Protein AF-G2G8T8-F1 (afdb_monomer)

Nearest PDB structures (foldseek):
  7z6s-assembly1_E  TM=6.281E-01  e=3.616E-01  Homo sapiens
  7z5h-assembly3_C  TM=6.278E-01  e=3.868E-01  Homo sapiens
  7p00-assembly1_A  TM=4.984E-01  e=3.868E-01  Homo sapiens
  6wpw-assembly1_C  TM=4.122E-01  e=1.702E+00  Ho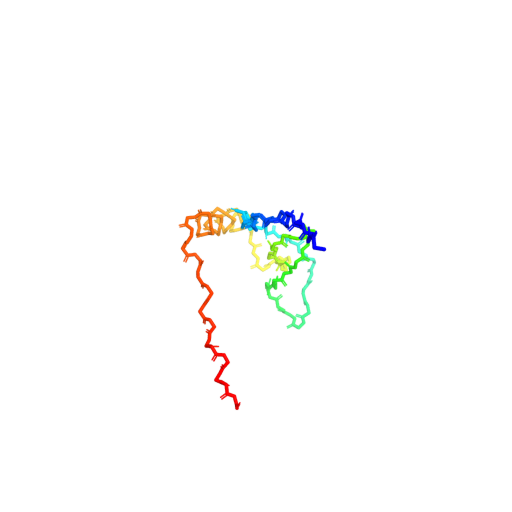mo sapiens

Organism: NCBI:txid700597

Mean predicted aligned error: 10.53 Å

Secondary structure (DSSP, 8-state):
------------------EEEEES--GGG-SEEEEEETTEEEEEEETTSS-HHHHHHHHHHHHHHHHTT-----PPP----

Sequence (81 aa):
MTQDASGESAERRVPTQVDLEFVPALPDGRAVAPAEKDGRFVWLVAKGAMTEECRSEMQEYMTHIVSTGMWTQNWPSPQLC
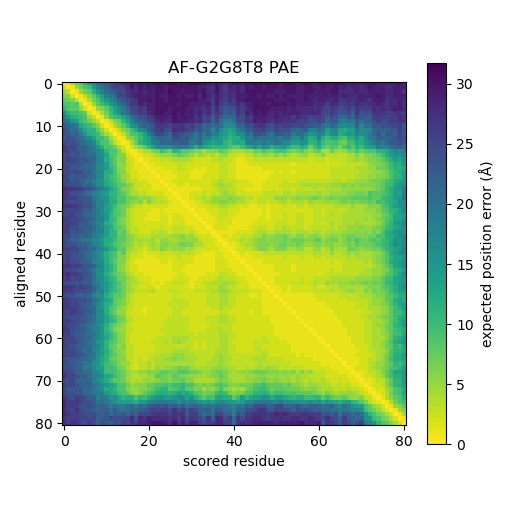
Radius of gyration: 18.11 Å; Cα contacts (8 Å, |Δi|>4): 79; chains: 1; bounding box: 29×39×61 Å

Foldseek 3Di:
DDDDPPPPPPPPPQPLFEAEAEDQADPPRDQWDWDADPNHIYIYGHPPSDDPVRNVVCRVVVSVCSNVVVDDDDDDDPPDD

Structure (mmCIF, N/CA/C/O backbone):
data_AF-G2G8T8-F1
#
_entry.id   AF-G2G8T8-F1
#
loop_
_atom_site.group_PDB
_atom_site.id
_atom_site.type_symbol
_atom_site.label_atom_id
_atom_site.label_alt_id
_atom_site.label_comp_id
_atom_site.label_asym_id
_atom_site.label_entity_id
_atom_site.label_seq_id
_atom_site.pdbx_PDB_ins_code
_atom_site.Cartn_x
_atom_site.Cartn_y
_atom_site.Cartn_z
_atom_site.occupancy
_atom_site.B_iso_or_equiv
_atom_site.auth_seq_id
_atom_site.auth_comp_id
_atom_site.auth_asym_id
_atom_site.auth_atom_id
_atom_site.pdbx_PDB_model_num
ATOM 1 N N . MET A 1 1 ? 2.190 -18.900 -48.736 1.00 35.44 1 MET A N 1
ATOM 2 C CA . MET A 1 1 ? 3.400 -18.111 -48.428 1.00 35.44 1 MET A CA 1
ATOM 3 C C . MET A 1 1 ? 2.954 -16.660 -48.368 1.00 35.44 1 MET A C 1
ATOM 5 O O . MET A 1 1 ? 2.494 -16.187 -49.390 1.00 35.44 1 MET A O 1
ATOM 9 N N . THR A 1 2 ? 2.903 -15.923 -47.267 1.00 37.38 2 THR A N 1
ATOM 10 C CA . THR A 1 2 ? 3.219 -16.140 -45.850 1.00 37.38 2 THR A CA 1
ATOM 11 C C . THR A 1 2 ? 2.411 -15.064 -45.107 1.00 37.38 2 THR A C 1
ATOM 13 O O . THR A 1 2 ? 2.274 -13.956 -45.617 1.00 37.38 2 THR A O 1
ATOM 16 N N . GLN A 1 3 ? 1.791 -15.420 -43.980 1.00 36.81 3 GLN A N 1
ATOM 17 C CA . GLN A 1 3 ? 1.147 -14.474 -43.065 1.00 36.81 3 GLN A CA 1
ATOM 18 C C . GLN A 1 3 ? 2.228 -13.597 -42.433 1.00 36.81 3 GLN A C 1
ATOM 20 O O . GLN A 1 3 ? 3.137 -14.153 -41.827 1.00 36.81 3 GLN A O 1
ATOM 25 N N . ASP A 1 4 ? 2.093 -12.274 -42.497 1.00 36.22 4 ASP A N 1
ATOM 26 C CA . ASP A 1 4 ? 2.756 -11.397 -41.532 1.00 36.22 4 ASP A CA 1
ATOM 27 C C . ASP A 1 4 ? 1.715 -10.955 -40.510 1.00 36.22 4 ASP A C 1
ATOM 29 O O . ASP A 1 4 ? 0.961 -9.996 -40.677 1.00 36.22 4 ASP A O 1
ATOM 33 N N . ALA A 1 5 ? 1.640 -11.765 -39.455 1.00 42.59 5 ALA A N 1
ATOM 34 C CA . ALA A 1 5 ? 1.079 -11.377 -38.182 1.00 42.59 5 ALA A CA 1
ATOM 35 C C . ALA A 1 5 ? 2.034 -10.351 -37.564 1.00 42.59 5 ALA A C 1
ATOM 37 O O . ALA A 1 5 ? 2.998 -10.705 -36.886 1.00 42.59 5 ALA A O 1
ATOM 38 N N . SER A 1 6 ? 1.761 -9.074 -37.815 1.00 41.56 6 SER A N 1
ATOM 39 C CA . SER A 1 6 ? 2.309 -7.964 -37.043 1.00 41.56 6 SER A CA 1
ATOM 40 C C . SER A 1 6 ? 1.746 -8.067 -35.629 1.00 41.56 6 SER A C 1
ATOM 42 O O . SER A 1 6 ? 0.736 -7.453 -35.297 1.00 41.56 6 SER A O 1
ATOM 44 N N . GLY A 1 7 ? 2.352 -8.932 -34.817 1.00 40.16 7 GLY A N 1
ATOM 45 C CA . GLY A 1 7 ? 2.103 -8.989 -33.391 1.00 40.16 7 GLY A CA 1
ATOM 46 C C . GLY A 1 7 ? 2.475 -7.638 -32.808 1.00 40.16 7 GLY A C 1
ATOM 47 O O . GLY A 1 7 ? 3.659 -7.333 -32.666 1.00 40.16 7 GLY A O 1
ATOM 48 N N . GLU A 1 8 ? 1.463 -6.829 -32.500 1.00 38.53 8 GLU A N 1
ATOM 49 C CA . GLU A 1 8 ? 1.589 -5.730 -31.556 1.00 38.53 8 GLU A CA 1
ATOM 50 C C . GLU A 1 8 ? 2.208 -6.318 -30.291 1.00 38.53 8 GLU A C 1
ATOM 52 O O . GLU A 1 8 ? 1.555 -6.982 -29.484 1.00 38.53 8 GLU A O 1
ATOM 57 N N . SER A 1 9 ? 3.517 -6.125 -30.151 1.00 43.03 9 SER A N 1
ATOM 58 C CA . SER A 1 9 ? 4.184 -6.264 -28.874 1.00 43.03 9 SER A CA 1
ATOM 59 C C . SER A 1 9 ? 3.606 -5.145 -28.035 1.00 43.03 9 SER A C 1
ATOM 61 O O . SER A 1 9 ? 4.071 -4.013 -28.113 1.00 43.03 9 SER A O 1
ATOM 63 N N . ALA A 1 10 ? 2.520 -5.447 -27.323 1.00 47.31 10 ALA A N 1
ATOM 64 C CA . ALA A 1 10 ? 1.993 -4.579 -26.298 1.00 47.31 10 ALA A CA 1
ATOM 65 C C . ALA A 1 10 ? 3.173 -4.287 -25.376 1.00 47.31 10 ALA A C 1
ATOM 67 O O . ALA A 1 10 ? 3.611 -5.169 -24.632 1.00 47.31 10 ALA A O 1
ATOM 68 N N . GLU A 1 11 ? 3.749 -3.087 -25.499 1.00 40.97 11 GLU A N 1
ATOM 69 C CA . GLU A 1 11 ? 4.675 -2.553 -24.517 1.00 40.97 11 GLU A CA 1
ATOM 70 C C . GLU A 1 11 ? 4.015 -2.818 -23.179 1.00 40.97 11 GLU A C 1
ATOM 72 O O . GLU A 1 11 ? 2.930 -2.307 -22.888 1.00 40.97 11 GLU A O 1
ATOM 77 N N . ARG A 1 12 ? 4.617 -3.727 -22.415 1.00 50.75 12 ARG A N 1
ATOM 78 C CA . ARG A 1 12 ? 4.132 -4.117 -21.106 1.00 50.75 12 ARG A CA 1
ATOM 79 C C . ARG A 1 12 ? 4.298 -2.863 -20.261 1.00 50.75 12 ARG A C 1
ATOM 81 O O . ARG A 1 12 ? 5.375 -2.644 -19.717 1.00 50.75 12 ARG A O 1
ATOM 88 N N . ARG A 1 13 ? 3.288 -1.981 -20.260 1.00 50.59 13 ARG A N 1
ATOM 89 C CA . ARG A 1 13 ? 3.277 -0.757 -19.460 1.00 50.59 13 ARG A CA 1
ATOM 90 C C . ARG A 1 13 ? 3.484 -1.221 -18.041 1.00 50.59 13 ARG A C 1
ATOM 92 O O . ARG A 1 13 ? 2.581 -1.800 -17.444 1.00 50.59 13 ARG A O 1
ATOM 99 N N . VAL A 1 14 ? 4.700 -1.037 -17.548 1.00 57.25 14 VAL A N 1
ATOM 100 C CA . VAL A 1 14 ? 5.017 -1.311 -16.159 1.00 57.25 14 VAL A CA 1
ATOM 101 C C . VAL A 1 14 ? 4.092 -0.385 -15.378 1.00 57.25 14 VAL A C 1
ATOM 103 O O . VAL A 1 14 ? 4.160 0.829 -15.608 1.00 57.25 14 VAL A O 1
ATOM 106 N N . PRO A 1 15 ? 3.165 -0.908 -14.556 1.00 56.56 15 PRO A N 1
ATOM 107 C CA . PRO A 1 15 ? 2.297 -0.041 -13.786 1.00 56.56 15 PRO A CA 1
ATOM 108 C C . PRO A 1 15 ? 3.199 0.835 -12.919 1.00 56.56 15 PRO A C 1
ATOM 110 O O . PRO A 1 15 ? 3.909 0.356 -12.043 1.00 56.56 15 PRO A O 1
ATOM 113 N N . THR A 1 16 ? 3.230 2.127 -13.238 1.00 68.31 16 THR A N 1
ATOM 114 C CA . THR A 1 16 ? 4.139 3.117 -12.639 1.00 68.31 16 THR A CA 1
ATOM 115 C C . THR A 1 16 ? 3.692 3.520 -11.231 1.00 68.31 16 THR A C 1
ATOM 117 O O . THR A 1 16 ? 4.310 4.369 -10.598 1.00 68.31 16 THR A O 1
ATOM 120 N N . GLN A 1 17 ? 2.598 2.924 -10.753 1.00 72.62 17 GLN A N 1
ATOM 121 C CA . GLN A 1 17 ? 1.914 3.252 -9.518 1.00 72.62 17 GLN A CA 1
ATOM 122 C C . GLN A 1 17 ? 1.626 1.968 -8.738 1.00 72.62 17 GLN A C 1
ATOM 124 O O . GLN A 1 17 ? 1.162 0.974 -9.299 1.00 72.62 17 GLN A O 1
ATOM 129 N N . VAL A 1 18 ? 1.916 2.012 -7.441 1.00 84.62 18 VAL A N 1
ATOM 130 C CA . VAL A 1 18 ? 1.614 0.954 -6.472 1.00 84.62 18 VAL A CA 1
ATOM 131 C C . VAL A 1 18 ? 0.462 1.447 -5.625 1.00 84.62 18 VAL A C 1
ATOM 133 O O . VAL A 1 18 ? 0.634 2.468 -4.986 1.00 84.62 18 VAL A O 1
ATOM 136 N N . ASP A 1 19 ? -0.675 0.764 -5.577 1.00 90.88 19 ASP A N 1
ATOM 137 C CA . ASP A 1 19 ? -1.805 1.230 -4.762 1.00 90.88 19 ASP A CA 1
ATOM 138 C C . ASP A 1 19 ? -1.776 0.602 -3.356 1.00 90.88 19 ASP A C 1
ATOM 140 O O . ASP A 1 19 ? -1.425 -0.569 -3.198 1.00 90.88 19 ASP A O 1
ATOM 144 N N . LEU A 1 20 ? -2.154 1.365 -2.326 1.00 94.12 20 LEU A N 1
ATOM 145 C CA . LEU A 1 20 ? -2.358 0.870 -0.958 1.00 94.12 20 LEU A CA 1
ATOM 146 C C . LEU A 1 20 ? -3.835 1.006 -0.560 1.00 94.12 20 LEU A C 1
ATOM 148 O O . LEU A 1 20 ? -4.363 2.115 -0.472 1.00 94.12 20 LEU A O 1
ATOM 152 N N . GLU A 1 21 ? -4.497 -0.111 -0.254 1.00 95.00 21 GLU A N 1
ATOM 153 C CA . GLU A 1 21 ? -5.916 -0.144 0.128 1.00 95.00 21 GLU A CA 1
ATOM 154 C C . GLU A 1 21 ? -6.108 -0.714 1.541 1.00 95.00 21 GLU A C 1
ATOM 156 O O . GLU A 1 21 ? -5.610 -1.791 1.872 1.00 95.00 21 GLU A O 1
ATOM 161 N N . PHE A 1 22 ? -6.891 -0.024 2.378 1.00 96.62 22 PHE A N 1
ATOM 162 C CA . PHE A 1 22 ? -7.285 -0.553 3.684 1.00 96.62 22 PHE A CA 1
ATOM 163 C C . PHE A 1 22 ? -8.416 -1.576 3.562 1.00 96.62 22 PHE A C 1
ATOM 165 O O . PHE A 1 22 ? -9.479 -1.283 3.014 1.00 96.62 22 PHE A O 1
ATOM 172 N N . VAL A 1 23 ? -8.237 -2.738 4.186 1.00 96.75 23 VAL A N 1
ATOM 173 C CA . VAL A 1 23 ? -9.248 -3.797 4.305 1.00 96.75 23 VAL A CA 1
ATOM 174 C C . VAL A 1 23 ? -9.560 -4.084 5.776 1.00 96.75 23 VAL A C 1
ATOM 176 O O . VAL A 1 23 ? -8.693 -3.892 6.628 1.00 96.75 23 VAL A O 1
ATOM 179 N N . PRO A 1 24 ? -10.780 -4.533 6.132 1.00 97.06 24 PRO A N 1
ATOM 180 C CA . PRO A 1 24 ? -11.142 -4.762 7.534 1.00 97.06 24 PRO A CA 1
ATOM 181 C C . PRO A 1 24 ? -10.195 -5.715 8.273 1.00 97.06 24 PRO A C 1
ATOM 183 O O . PRO A 1 24 ? -9.837 -5.445 9.414 1.00 97.06 24 PRO A O 1
ATOM 186 N N . AL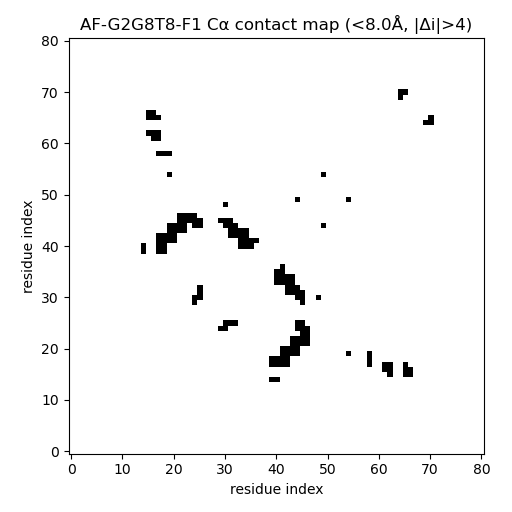A A 1 25 ? -9.782 -6.799 7.616 1.00 96.69 25 ALA A N 1
ATOM 187 C CA . ALA A 1 25 ? -8.826 -7.776 8.124 1.00 96.69 25 ALA A CA 1
ATOM 188 C C . ALA A 1 25 ? -8.216 -8.566 6.956 1.00 96.69 25 ALA A C 1
ATOM 190 O O . ALA A 1 25 ? -8.779 -8.590 5.859 1.00 96.69 25 ALA A O 1
ATOM 191 N N . LEU A 1 26 ? -7.096 -9.242 7.211 1.00 96.69 26 LEU A N 1
ATOM 192 C CA . LEU A 1 26 ? -6.482 -10.199 6.293 1.00 96.69 26 LEU A CA 1
ATOM 193 C C . LEU A 1 26 ? -6.447 -11.602 6.919 1.00 96.69 26 LEU A C 1
ATOM 195 O O . LEU A 1 26 ? -6.448 -11.724 8.149 1.00 96.69 26 LEU A O 1
ATOM 199 N N . PRO A 1 27 ? -6.387 -12.664 6.095 1.00 94.06 27 PRO A N 1
ATOM 200 C CA . PRO A 1 27 ? -6.239 -14.026 6.590 1.00 94.06 27 PRO A CA 1
ATOM 201 C C . PRO A 1 27 ? -4.987 -14.194 7.455 1.00 94.06 27 PRO A C 1
ATOM 203 O O . PRO A 1 27 ? -3.959 -13.546 7.230 1.00 94.06 27 PRO A O 1
ATOM 206 N N . ASP A 1 28 ? -5.080 -15.099 8.428 1.00 94.44 28 ASP A N 1
ATOM 207 C CA . ASP A 1 28 ? -3.977 -15.492 9.314 1.00 94.44 28 ASP A CA 1
ATOM 208 C C . ASP A 1 28 ? -3.436 -14.352 10.195 1.00 94.44 28 ASP A C 1
ATOM 210 O O . ASP A 1 28 ? -2.307 -14.409 10.675 1.00 94.44 28 ASP A O 1
ATOM 214 N N . GLY A 1 29 ? -4.225 -13.289 10.397 1.00 93.06 29 GLY A N 1
ATOM 215 C CA . GLY A 1 29 ? -3.818 -12.137 11.207 1.00 93.06 29 GLY A CA 1
ATOM 216 C C . GLY A 1 29 ? -2.721 -11.285 10.562 1.00 93.06 29 GLY A C 1
ATOM 217 O O . GLY A 1 29 ? -2.038 -10.534 11.257 1.00 93.06 29 GLY A O 1
ATOM 218 N N . ARG A 1 30 ? -2.527 -11.394 9.242 1.00 96.44 30 ARG A N 1
ATOM 219 C CA . ARG A 1 30 ? -1.535 -10.594 8.515 1.00 96.44 30 ARG A CA 1
ATOM 220 C C . ARG A 1 30 ? -1.857 -9.100 8.580 1.00 96.44 30 ARG A C 1
ATOM 222 O O . ARG A 1 30 ? -3.009 -8.688 8.492 1.00 96.44 30 ARG A O 1
ATOM 229 N N . ALA A 1 31 ? -0.809 -8.286 8.668 1.00 95.88 31 ALA A N 1
ATOM 230 C CA . ALA A 1 31 ? -0.922 -6.830 8.606 1.00 95.88 31 ALA A CA 1
ATOM 231 C C . ALA A 1 31 ? -1.045 -6.318 7.162 1.00 95.88 31 ALA A C 1
ATOM 233 O O . ALA A 1 31 ? -1.784 -5.371 6.904 1.00 95.88 31 ALA A O 1
ATOM 234 N N . VAL A 1 32 ? -0.328 -6.953 6.227 1.00 95.56 32 VAL A N 1
ATOM 235 C CA . VAL A 1 32 ? -0.251 -6.553 4.818 1.00 95.56 32 VAL A CA 1
ATOM 236 C C . VAL A 1 32 ? -0.226 -7.795 3.919 1.00 95.56 32 VAL A C 1
ATOM 238 O O . VAL A 1 32 ? 0.384 -8.806 4.276 1.00 95.56 32 VAL A O 1
ATOM 241 N N . ALA A 1 33 ? -0.874 -7.732 2.755 1.00 95.25 33 ALA A N 1
ATOM 242 C CA . ALA A 1 33 ? -0.812 -8.770 1.727 1.00 95.25 33 ALA A CA 1
ATOM 243 C C . ALA A 1 33 ? -0.835 -8.163 0.312 1.00 95.25 33 ALA A C 1
ATOM 245 O O . ALA A 1 33 ? -1.565 -7.199 0.084 1.00 95.25 33 ALA A O 1
ATOM 246 N N . PRO A 1 34 ? -0.071 -8.715 -0.646 1.00 92.56 34 PRO A N 1
ATOM 247 C CA . PRO A 1 34 ? -0.140 -8.279 -2.034 1.00 92.56 34 PRO A CA 1
ATOM 248 C C . PRO A 1 34 ? -1.381 -8.859 -2.725 1.00 92.56 34 PRO A C 1
ATOM 250 O O . PRO A 1 34 ? -1.755 -10.008 -2.482 1.00 92.56 34 PRO A O 1
ATOM 253 N N . ALA A 1 35 ? -1.983 -8.084 -3.621 1.00 92.50 35 ALA A N 1
ATOM 254 C CA . ALA A 1 35 ? -3.078 -8.504 -4.483 1.00 92.50 35 ALA A CA 1
ATOM 255 C C . ALA A 1 35 ? -2.932 -7.899 -5.884 1.00 92.50 35 ALA A C 1
ATOM 257 O O . ALA A 1 35 ? -2.337 -6.837 -6.059 1.00 92.50 35 ALA A O 1
ATOM 258 N N . GLU A 1 36 ? -3.503 -8.573 -6.879 1.00 89.62 36 GLU A N 1
ATOM 259 C CA . GLU A 1 36 ? -3.686 -8.012 -8.215 1.00 89.62 36 GLU A CA 1
ATOM 260 C C . GLU A 1 36 ? -5.154 -7.624 -8.398 1.00 89.62 36 GLU A C 1
ATOM 262 O O . GLU A 1 36 ? -6.055 -8.415 -8.109 1.00 89.62 36 GLU A O 1
ATOM 267 N N . LYS A 1 37 ? -5.398 -6.396 -8.855 1.00 85.62 37 LYS A N 1
ATOM 268 C CA . LYS A 1 37 ? -6.739 -5.845 -9.067 1.00 85.62 37 LYS A CA 1
ATOM 269 C C . LYS A 1 37 ? -6.745 -5.039 -10.356 1.00 85.62 37 LYS A C 1
ATOM 271 O O . LYS A 1 37 ? -6.004 -4.067 -10.484 1.00 85.62 37 LYS A O 1
ATOM 276 N N . ASP A 1 38 ? -7.556 -5.460 -11.323 1.00 85.50 38 ASP A N 1
ATOM 277 C CA . ASP A 1 38 ? -7.660 -4.830 -12.648 1.00 85.50 38 ASP A CA 1
ATOM 278 C C . ASP A 1 38 ? -6.296 -4.663 -13.353 1.00 85.50 38 ASP A C 1
ATOM 280 O O . ASP A 1 38 ? -6.000 -3.616 -13.927 1.00 85.50 38 ASP A O 1
ATOM 284 N N . GLY A 1 39 ? -5.425 -5.675 -13.253 1.00 80.94 39 GLY A N 1
ATOM 285 C CA . GLY A 1 39 ? -4.076 -5.648 -13.834 1.00 80.94 39 GLY A CA 1
ATOM 286 C C . GLY A 1 39 ? -3.078 -4.734 -13.108 1.00 80.94 39 GLY A C 1
ATOM 287 O O . GLY A 1 39 ? -1.998 -4.467 -13.635 1.00 80.94 39 GLY A O 1
ATOM 288 N N . ARG A 1 40 ? -3.422 -4.234 -11.913 1.00 79.75 40 ARG A N 1
ATOM 289 C CA . ARG A 1 40 ? -2.546 -3.424 -11.054 1.00 79.75 40 ARG A CA 1
ATOM 290 C C . ARG A 1 40 ? -2.139 -4.191 -9.809 1.00 79.75 40 ARG A C 1
ATOM 292 O O . ARG A 1 40 ? -2.909 -4.989 -9.279 1.00 79.75 40 ARG A O 1
ATOM 299 N N . PHE A 1 41 ? -0.944 -3.891 -9.316 1.00 85.12 41 PHE A N 1
ATOM 300 C CA . PHE A 1 41 ? -0.449 -4.408 -8.049 1.00 85.12 41 PHE A CA 1
ATOM 301 C C . PHE A 1 41 ? -0.903 -3.512 -6.890 1.00 85.12 41 PHE A C 1
ATOM 303 O O . PHE A 1 41 ? -0.643 -2.307 -6.891 1.00 85.12 41 PHE A O 1
ATOM 310 N N . VAL A 1 42 ? -1.570 -4.112 -5.905 1.00 92.19 42 VAL A N 1
ATOM 311 C CA . VAL A 1 42 ? -2.155 -3.427 -4.750 1.00 92.19 42 VAL A CA 1
ATOM 312 C C . VAL A 1 42 ? -1.669 -4.082 -3.461 1.00 92.19 42 VAL A C 1
ATOM 314 O O . VAL A 1 42 ? -1.759 -5.298 -3.290 1.00 92.19 42 VAL A O 1
ATOM 317 N N . TRP A 1 43 ? -1.198 -3.277 -2.516 1.00 93.62 43 TRP A N 1
ATOM 318 C CA . TRP A 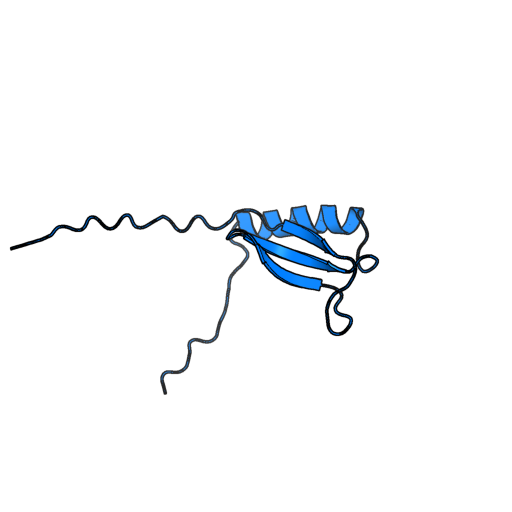1 43 ? -0.972 -3.703 -1.141 1.00 93.62 43 TRP A CA 1
ATOM 319 C C . TRP A 1 43 ? -2.259 -3.546 -0.335 1.00 93.62 43 TRP A C 1
ATOM 321 O O . TRP A 1 43 ? -2.725 -2.436 -0.085 1.00 93.62 43 TRP A O 1
ATOM 331 N N . LEU A 1 44 ? -2.825 -4.666 0.104 1.00 96.06 44 LEU A N 1
ATOM 332 C CA . LEU A 1 44 ? -3.931 -4.682 1.052 1.00 96.06 44 LEU A CA 1
ATOM 333 C C . LEU A 1 44 ? -3.371 -4.536 2.463 1.00 96.06 44 LEU A C 1
ATOM 335 O O . LEU A 1 44 ? -2.490 -5.302 2.852 1.00 96.06 44 LEU A O 1
ATOM 339 N N . VAL A 1 45 ? -3.897 -3.591 3.236 1.00 96.88 45 VAL A N 1
ATOM 340 C CA . VAL A 1 45 ? -3.455 -3.301 4.605 1.00 96.88 45 VAL A CA 1
ATOM 341 C C . VAL A 1 45 ? -4.620 -3.504 5.565 1.00 96.88 45 VAL A C 1
ATOM 343 O O . VAL A 1 45 ? -5.683 -2.907 5.399 1.00 96.88 45 VAL A O 1
ATOM 346 N N . ALA A 1 46 ? -4.444 -4.343 6.583 1.00 97.50 46 ALA A N 1
ATOM 347 C CA . ALA A 1 46 ? -5.461 -4.537 7.609 1.00 97.50 46 ALA A CA 1
ATOM 348 C C . A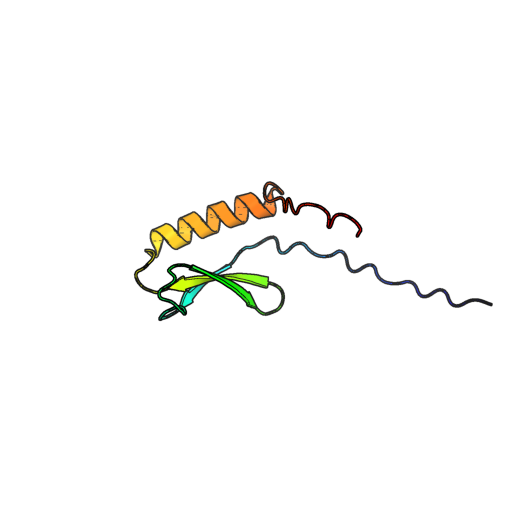LA A 1 46 ? -5.700 -3.229 8.388 1.00 97.50 46 ALA A C 1
ATOM 350 O O . ALA A 1 46 ? -4.757 -2.539 8.784 1.00 97.50 46 ALA A O 1
ATOM 351 N N . LYS A 1 47 ? -6.966 -2.873 8.630 1.00 95.56 47 LYS A N 1
ATOM 352 C CA . LYS A 1 47 ? -7.317 -1.680 9.414 1.00 95.56 47 LYS A CA 1
ATOM 353 C C . LYS A 1 47 ? -6.677 -1.737 10.803 1.00 95.56 47 LYS A C 1
ATOM 355 O O . LYS A 1 47 ? -6.721 -2.760 11.478 1.00 95.56 47 LYS A O 1
ATOM 360 N N . GLY A 1 48 ? -6.097 -0.616 11.228 1.00 95.56 48 GLY A N 1
ATOM 361 C CA . GLY A 1 48 ? -5.383 -0.505 12.503 1.00 95.56 48 GLY A CA 1
ATOM 362 C C . GLY A 1 48 ? -3.928 -0.983 12.466 1.00 95.56 48 GLY A C 1
ATOM 363 O O . GLY A 1 48 ? -3.190 -0.684 13.398 1.00 95.56 48 GLY A O 1
ATOM 364 N N . ALA A 1 49 ? -3.481 -1.653 11.396 1.00 96.56 49 ALA A N 1
ATOM 365 C CA . ALA A 1 49 ? -2.074 -2.030 11.233 1.00 96.56 49 ALA A CA 1
ATOM 366 C C . ALA A 1 49 ? -1.186 -0.867 10.752 1.00 96.56 49 ALA A C 1
ATOM 368 O O . ALA A 1 49 ? 0.035 -0.933 10.860 1.00 96.56 49 ALA A O 1
ATOM 369 N N . MET A 1 50 ? -1.796 0.187 10.209 1.00 95.75 50 MET A N 1
ATOM 370 C CA . MET A 1 50 ? -1.119 1.360 9.664 1.00 95.75 50 MET A CA 1
ATOM 371 C C . MET A 1 50 ? -2.020 2.587 9.834 1.00 95.75 50 MET A C 1
ATOM 373 O O . MET A 1 50 ? -3.245 2.480 9.726 1.00 95.75 50 MET A O 1
ATOM 377 N N . THR A 1 51 ? -1.422 3.745 10.110 1.00 96.50 51 THR A N 1
ATOM 378 C CA . THR A 1 51 ? -2.127 5.035 10.125 1.00 96.50 51 THR A CA 1
ATOM 379 C C . THR A 1 51 ? 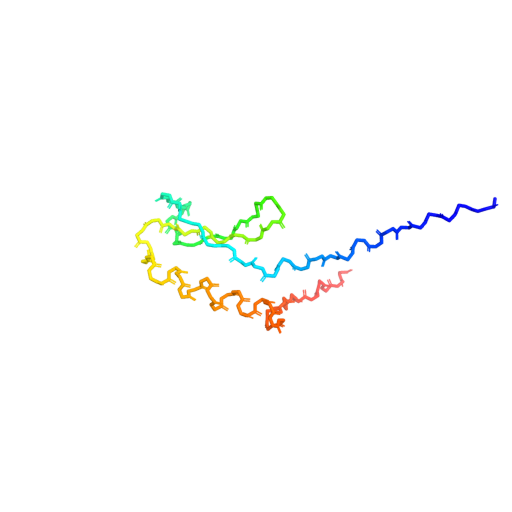-2.328 5.563 8.703 1.00 96.50 51 THR A C 1
ATOM 381 O O . THR A 1 51 ? -1.638 5.158 7.770 1.00 96.50 51 THR A O 1
ATOM 384 N N . GLU A 1 52 ? -3.258 6.500 8.518 1.00 95.19 52 GLU A N 1
ATOM 385 C CA . GLU A 1 52 ? -3.448 7.175 7.222 1.00 95.19 52 GLU A CA 1
ATOM 386 C C . GLU A 1 52 ? -2.192 7.946 6.776 1.00 95.19 52 GLU A C 1
ATOM 388 O O . GLU A 1 52 ? -1.849 7.930 5.596 1.00 95.19 52 GLU A O 1
ATOM 393 N N . GLU A 1 53 ? -1.476 8.565 7.720 1.00 96.38 53 GLU A N 1
ATOM 394 C CA . GLU A 1 53 ? -0.209 9.267 7.469 1.00 96.38 53 GLU A CA 1
ATOM 395 C C . GLU A 1 53 ? 0.861 8.306 6.943 1.00 96.38 53 GLU A C 1
ATOM 397 O O . GLU A 1 53 ? 1.393 8.511 5.854 1.00 96.38 53 GLU A O 1
ATOM 402 N N . CYS A 1 54 ? 1.076 7.182 7.634 1.00 95.25 54 CYS A N 1
ATOM 403 C CA . CYS A 1 54 ? 2.016 6.157 7.189 1.00 95.25 54 CYS A CA 1
ATOM 404 C C . CYS A 1 54 ? 1.616 5.571 5.825 1.00 95.25 54 CYS A C 1
ATOM 406 O O . CYS A 1 54 ? 2.486 5.329 4.990 1.00 95.25 54 CYS A O 1
ATOM 408 N N . ARG A 1 55 ? 0.311 5.403 5.545 1.00 94.81 55 ARG A N 1
ATOM 409 C CA . ARG A 1 55 ? -0.155 4.992 4.209 1.00 94.81 55 ARG A CA 1
ATOM 410 C C . ARG A 1 55 ? 0.264 6.003 3.147 1.00 94.81 55 ARG A C 1
ATOM 412 O O . ARG A 1 55 ? 0.731 5.592 2.090 1.00 94.81 55 ARG A O 1
ATOM 419 N N . SER A 1 56 ? 0.079 7.296 3.407 1.00 93.62 56 SER A N 1
ATOM 420 C CA . SER A 1 56 ? 0.430 8.364 2.465 1.00 93.62 56 SER A CA 1
ATOM 421 C C . SER A 1 56 ? 1.927 8.379 2.159 1.00 93.62 56 SER A C 1
ATOM 423 O O . SER A 1 56 ? 2.313 8.417 0.995 1.00 93.62 56 SER A O 1
ATOM 425 N N . GLU A 1 57 ? 2.766 8.284 3.188 1.00 95.25 57 GLU A N 1
ATOM 426 C CA . GLU A 1 57 ? 4.222 8.242 3.024 1.00 95.25 57 GLU A CA 1
ATOM 427 C C . GLU A 1 57 ? 4.669 6.977 2.278 1.00 95.25 57 GLU A C 1
ATOM 429 O O . GLU A 1 57 ? 5.440 7.043 1.322 1.00 95.25 57 GLU A O 1
ATOM 434 N N . MET A 1 58 ? 4.139 5.810 2.659 1.00 93.44 58 MET A N 1
ATOM 435 C CA . MET A 1 58 ? 4.431 4.542 1.985 1.00 93.44 58 MET A CA 1
ATOM 436 C C . MET A 1 58 ? 4.022 4.569 0.513 1.00 93.44 58 MET A C 1
ATOM 438 O O . MET A 1 58 ? 4.766 4.088 -0.338 1.00 93.44 58 MET A O 1
ATOM 442 N N . GLN A 1 59 ? 2.858 5.136 0.204 1.00 92.44 59 GLN A N 1
ATOM 443 C CA . GLN A 1 59 ? 2.375 5.316 -1.161 1.00 92.44 59 GLN A CA 1
ATOM 444 C C . GLN A 1 59 ? 3.368 6.138 -1.995 1.00 92.44 59 GLN A C 1
ATOM 446 O O . GLN A 1 59 ? 3.696 5.743 -3.116 1.00 92.44 59 GLN A O 1
ATOM 451 N N . GLU A 1 60 ? 3.876 7.244 -1.449 1.00 92.31 60 GLU A N 1
ATOM 452 C CA . GLU A 1 60 ? 4.864 8.098 -2.114 1.00 92.31 60 GLU A CA 1
ATOM 453 C C . GLU A 1 60 ? 6.187 7.357 -2.347 1.00 92.31 60 GLU A C 1
ATOM 455 O O . GLU A 1 60 ? 6.655 7.271 -3.487 1.00 92.31 60 GLU A O 1
ATOM 460 N N . TYR A 1 61 ? 6.749 6.733 -1.308 1.00 92.56 61 TYR A N 1
ATOM 461 C CA . TYR A 1 61 ? 8.014 6.004 -1.419 1.00 92.56 61 TYR A CA 1
ATOM 462 C C . TYR A 1 61 ? 7.929 4.818 -2.380 1.00 92.56 61 TYR A C 1
ATOM 464 O O . TYR A 1 61 ? 8.815 4.628 -3.213 1.00 92.56 61 TYR A O 1
ATOM 472 N N . MET A 1 62 ? 6.859 4.029 -2.310 1.00 90.38 62 MET A N 1
ATOM 473 C CA . MET A 1 62 ? 6.672 2.872 -3.187 1.00 90.38 62 MET A CA 1
ATOM 474 C C . MET A 1 62 ? 6.499 3.295 -4.643 1.00 90.38 62 MET A C 1
ATOM 476 O O . MET A 1 62 ? 7.095 2.691 -5.536 1.00 90.38 62 MET A O 1
ATOM 480 N N . THR A 1 63 ? 5.739 4.367 -4.882 1.00 88.38 63 THR A N 1
ATOM 481 C CA . THR A 1 63 ? 5.599 4.950 -6.220 1.00 88.38 63 THR A CA 1
ATOM 482 C C . THR A 1 63 ? 6.951 5.436 -6.733 1.00 88.38 63 THR A C 1
ATOM 484 O O . THR A 1 63 ? 7.308 5.148 -7.874 1.00 88.38 63 THR A O 1
ATOM 487 N N . HIS A 1 64 ? 7.753 6.103 -5.900 1.00 90.00 64 HIS A N 1
ATOM 488 C CA . HIS A 1 64 ? 9.098 6.533 -6.276 1.00 90.00 64 HIS A CA 1
ATOM 489 C C . HIS A 1 64 ? 10.000 5.346 -6.645 1.00 90.00 64 HIS A C 1
ATOM 491 O O . HIS A 1 64 ? 10.584 5.335 -7.727 1.00 90.00 64 HIS A O 1
ATOM 497 N N . ILE A 1 65 ? 10.066 4.311 -5.802 1.00 88.88 65 ILE A N 1
ATOM 498 C CA . ILE A 1 65 ? 10.904 3.121 -6.024 1.00 88.88 65 ILE A CA 1
ATOM 499 C C . ILE A 1 65 ? 10.528 2.405 -7.330 1.00 88.88 65 ILE A C 1
ATOM 501 O O . ILE A 1 65 ? 11.407 1.998 -8.094 1.00 88.88 65 ILE A O 1
ATOM 505 N N . VAL A 1 66 ? 9.231 2.244 -7.607 1.00 85.75 66 VAL A N 1
ATOM 506 C CA . VAL A 1 66 ? 8.768 1.549 -8.817 1.00 85.75 66 VAL A CA 1
ATOM 507 C C . VAL A 1 66 ? 8.938 2.419 -10.063 1.00 85.75 66 VAL A C 1
ATOM 509 O O . VAL A 1 66 ? 9.445 1.937 -11.074 1.00 85.75 66 VAL A O 1
ATOM 512 N N . SER A 1 67 ? 8.584 3.704 -9.996 1.00 85.44 67 SER A N 1
ATOM 513 C CA . SER A 1 67 ? 8.675 4.623 -11.143 1.00 85.44 67 SER A CA 1
ATOM 514 C C . SER A 1 67 ? 10.110 4.921 -11.585 1.00 85.44 67 SER A C 1
ATOM 516 O O . SER A 1 67 ? 10.346 5.168 -12.766 1.00 85.44 67 SER A O 1
ATOM 518 N N . THR A 1 68 ? 11.076 4.855 -10.668 1.00 87.44 68 THR A N 1
ATOM 519 C CA . THR A 1 68 ? 12.505 5.065 -10.958 1.00 87.44 68 THR A CA 1
ATOM 520 C C . THR A 1 68 ? 13.248 3.779 -11.329 1.00 87.44 68 THR A C 1
ATOM 522 O O . THR A 1 68 ? 14.455 3.814 -11.563 1.00 87.44 68 THR A O 1
ATOM 525 N N . GLY A 1 69 ? 12.554 2.636 -11.399 1.00 85.75 69 GLY A N 1
ATOM 526 C CA . GLY A 1 69 ? 13.164 1.349 -11.746 1.00 85.75 69 GLY A CA 1
ATOM 527 C C . GLY A 1 69 ? 14.087 0.780 -10.663 1.00 85.75 69 GLY A C 1
ATOM 528 O 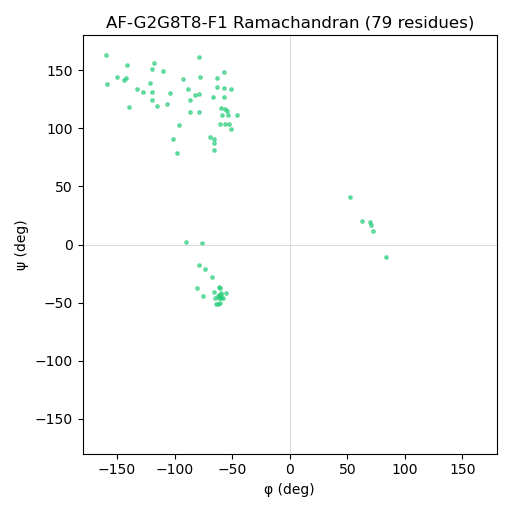O . GLY A 1 69 ? 14.881 -0.114 -10.945 1.00 85.75 69 GLY A O 1
ATOM 529 N N . MET A 1 70 ? 13.994 1.273 -9.424 1.00 86.62 70 MET A N 1
ATOM 530 C CA . MET A 1 70 ? 14.771 0.756 -8.292 1.00 86.62 70 MET A CA 1
ATOM 531 C C . MET A 1 70 ? 14.259 -0.607 -7.808 1.00 86.62 70 MET A C 1
ATOM 533 O O . MET A 1 70 ? 14.993 -1.357 -7.162 1.00 86.62 70 MET A O 1
ATOM 537 N N . TRP A 1 71 ? 13.007 -0.950 -8.120 1.00 84.31 71 TRP A N 1
ATOM 538 C CA . TRP A 1 71 ? 12.448 -2.265 -7.823 1.00 84.31 71 TRP A CA 1
ATOM 539 C C . TRP A 1 71 ? 12.924 -3.305 -8.839 1.00 84.31 71 TRP A C 1
ATOM 541 O O . TRP A 1 71 ? 12.526 -3.279 -10.002 1.00 84.31 71 TRP A O 1
ATOM 551 N N . THR A 1 72 ? 13.715 -4.280 -8.386 1.00 81.31 72 THR A N 1
ATOM 552 C CA . THR A 1 72 ? 14.147 -5.413 -9.215 1.00 81.31 72 THR A CA 1
ATOM 553 C C . THR A 1 72 ? 13.712 -6.734 -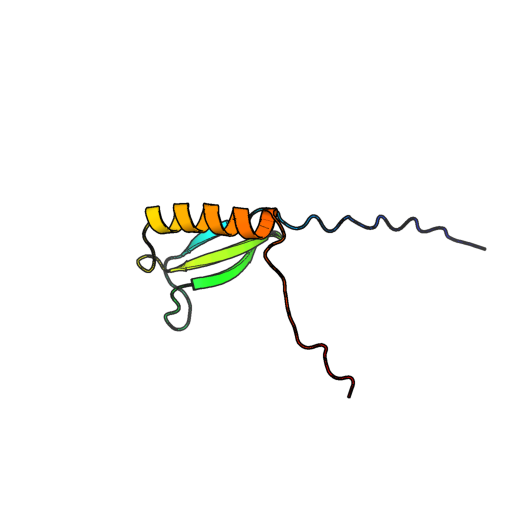8.597 1.00 81.31 72 THR A C 1
ATOM 555 O O . THR A 1 72 ? 13.752 -6.932 -7.382 1.00 81.31 72 THR A O 1
ATOM 558 N N . GLN A 1 73 ? 13.253 -7.647 -9.448 1.00 80.56 73 GLN A N 1
ATOM 559 C CA . GLN A 1 73 ? 12.837 -8.977 -9.039 1.00 80.56 73 GLN A CA 1
ATOM 560 C C . GLN A 1 73 ? 13.999 -9.960 -9.258 1.00 80.56 73 GLN A C 1
ATOM 562 O O . GLN A 1 73 ? 14.252 -10.388 -10.378 1.00 80.56 73 GLN A O 1
ATOM 567 N N . ASN A 1 74 ? 14.694 -10.332 -8.180 1.00 82.19 74 ASN A N 1
ATOM 568 C CA . ASN A 1 74 ? 15.838 -11.250 -8.227 1.00 82.19 74 ASN A CA 1
ATOM 569 C C . ASN A 1 74 ? 15.405 -12.674 -7.874 1.00 82.19 74 ASN A C 1
ATOM 571 O O . ASN A 1 74 ? 15.564 -13.115 -6.736 1.00 82.19 74 ASN A O 1
ATOM 575 N N . TRP A 1 75 ? 14.802 -13.383 -8.826 1.00 82.81 75 TRP A N 1
ATOM 576 C CA . TRP A 1 75 ? 14.443 -14.786 -8.616 1.00 82.81 75 TRP A CA 1
ATOM 577 C C . TRP A 1 75 ? 15.641 -15.641 -9.017 1.00 82.81 75 TRP A C 1
ATOM 579 O O . TRP A 1 75 ? 16.224 -15.383 -10.075 1.00 82.81 75 TRP A O 1
ATOM 589 N N . PRO A 1 76 ? 16.041 -16.644 -8.213 1.00 78.56 76 PRO A N 1
ATOM 590 C CA . PRO A 1 76 ? 17.002 -17.619 -8.693 1.00 78.56 76 PRO A CA 1
ATOM 591 C C . PRO A 1 76 ? 16.408 -18.247 -9.952 1.00 78.56 76 PRO A C 1
ATOM 593 O O . PRO A 1 76 ? 15.254 -18.684 -9.947 1.00 78.56 76 PRO A O 1
ATOM 596 N N . SER A 1 77 ? 17.168 -18.240 -11.047 1.00 71.44 77 SER A N 1
ATOM 597 C CA . SER A 1 77 ? 16.770 -18.953 -12.256 1.00 71.44 77 SER A CA 1
ATOM 598 C C . SER A 1 77 ? 16.419 -20.384 -11.848 1.00 71.44 77 SER A C 1
ATOM 600 O O . SER A 1 77 ? 17.180 -20.963 -11.063 1.00 71.44 77 SER A O 1
ATOM 602 N N . PRO A 1 78 ? 15.295 -20.959 -12.318 1.00 68.62 78 PRO A N 1
ATOM 603 C CA . PRO A 1 78 ? 15.056 -22.373 -12.097 1.00 68.62 78 PRO A CA 1
ATOM 604 C C . PRO A 1 78 ? 16.284 -23.093 -12.645 1.00 68.62 78 PRO A C 1
ATOM 606 O O . PRO A 1 78 ? 16.602 -22.973 -13.829 1.00 68.62 78 PRO A O 1
ATOM 609 N N . GLN A 1 79 ? 17.039 -23.745 -11.759 1.00 63.91 79 GLN A N 1
ATOM 610 C CA . GLN A 1 79 ? 18.095 -24.642 -12.191 1.00 63.91 79 GLN A CA 1
ATOM 611 C C . GLN A 1 79 ? 17.388 -25.652 -13.090 1.00 63.91 79 GLN A C 1
ATOM 613 O O . GLN A 1 79 ? 16.441 -26.301 -12.651 1.00 63.91 79 GLN A O 1
ATOM 618 N N . LEU A 1 80 ? 17.757 -25.667 -14.371 1.00 59.78 80 LEU A N 1
ATOM 619 C CA . LEU A 1 80 ? 17.273 -26.658 -15.320 1.00 59.78 80 LEU A CA 1
ATOM 620 C C . LEU A 1 80 ? 17.557 -28.031 -14.697 1.00 59.78 80 LEU A C 1
ATOM 622 O O . LEU A 1 80 ? 18.724 -28.370 -14.496 1.00 59.78 80 LEU A O 1
ATOM 626 N N . CYS A 1 81 ? 16.497 -28.742 -14.309 1.00 48.66 81 CYS A N 1
ATOM 627 C CA . CYS A 1 81 ? 16.567 -30.158 -13.967 1.00 48.66 81 CYS A CA 1
ATOM 628 C C . CYS A 1 81 ? 16.942 -30.973 -15.206 1.00 48.66 81 CYS A C 1
ATOM 630 O O . CYS A 1 81 ? 16.453 -30.620 -16.306 1.00 48.66 81 CYS A O 1
#

pLDDT: mean 80.11, std 19.77, range [35.44, 97.5]

Solvent-accessible surface area (backbone atoms only — not comparable to full-atom values): 5239 Å² total; per-residue (Å²): 140,78,88,83,79,80,71,77,74,70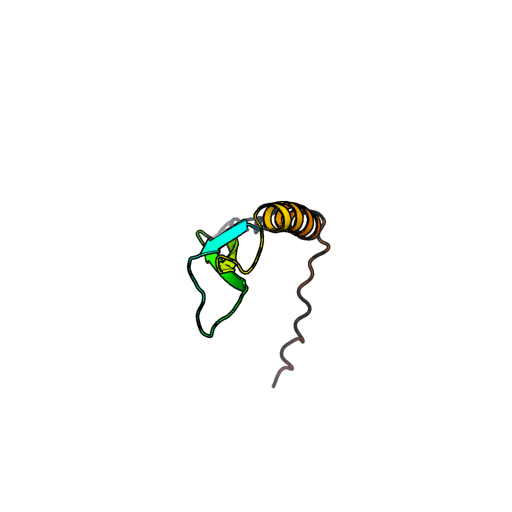,73,77,75,70,75,57,58,51,46,77,43,82,36,85,67,44,78,95,76,38,52,66,47,83,44,79,55,96,94,35,56,31,40,39,29,19,60,84,68,62,52,74,66,56,49,54,53,49,39,51,54,49,22,50,37,50,58,71,62,70,64,75,87,86,69,81,72,79,75,83,124